Protein AF-A0A957C0N0-F1 (afdb_monomer)

Solvent-accessible surface area (backbone atoms only — not comparable to full-atom values): 5800 Å² total; per-residue (Å²): 115,68,68,60,57,52,47,54,50,50,43,36,45,48,29,47,67,62,50,24,41,72,68,69,40,73,50,66,69,53,57,50,49,57,58,68,50,68,54,48,76,45,46,52,82,90,46,39,91,56,46,52,48,84,51,68,42,75,70,54,98,93,40,67,40,71,21,56,42,60,52,44,45,51,56,51,72,64,65,76,58,97,84,64,87,84,86,83,84,82,62,83,55,70,115

Radius of gyration: 13.45 Å; Cα contacts (8 Å, |Δi|>4): 95; chains: 1; bounding box: 38×28×33 Å

Foldseek 3Di:
DVVVVVVLLVLQLCLLVPPQVVLPLDPPVLSVVSSPDRQLVLADPV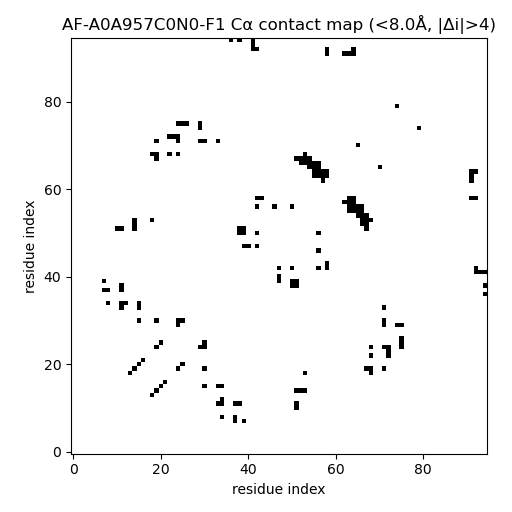CSVVRSPQQWDDLPPPDIDHGVNVVSVVVVVVVDDPPDDDDDDPCRSVD

Secondary structure (DSSP, 8-state):
-HHHHHHHHHHHHHIIIIIITTTT---HHHHHHHHHS-GGGSS-GGGGGGTTSSS-EEEETTEEEPPHHHHHHHHHHTT--TT-----S--TT--

Structure (mmCIF, N/CA/C/O backbone):
data_AF-A0A957C0N0-F1
#
_entry.id   AF-A0A957C0N0-F1
#
loop_
_atom_site.group_PDB
_atom_site.id
_atom_site.type_symbol
_atom_site.label_atom_id
_atom_site.label_alt_id
_atom_site.label_comp_id
_atom_site.label_asym_id
_atom_site.label_entity_id
_atom_site.label_seq_id
_atom_site.pdbx_PDB_ins_code
_atom_site.Cartn_x
_atom_site.Cartn_y
_atom_site.Cartn_z
_atom_site.occupancy
_atom_site.B_iso_or_equiv
_atom_site.auth_seq_id
_atom_site.auth_comp_id
_atom_site.auth_asym_id
_atom_site.auth_atom_id
_atom_site.pdbx_PDB_model_num
ATOM 1 N N . MET A 1 1 ? 20.882 -13.848 1.142 1.00 53.25 1 MET A N 1
ATOM 2 C CA . MET A 1 1 ? 19.417 -13.940 1.356 1.00 53.25 1 MET A CA 1
ATOM 3 C C . MET A 1 1 ? 18.930 -13.082 2.525 1.00 53.25 1 MET A C 1
ATOM 5 O O . MET A 1 1 ? 18.007 -12.321 2.290 1.00 53.25 1 MET A O 1
ATOM 9 N N . LYS A 1 2 ? 19.550 -13.112 3.721 1.00 55.44 2 LYS A N 1
ATOM 10 C CA . LYS A 1 2 ? 19.185 -12.204 4.838 1.00 55.44 2 LYS A CA 1
ATOM 11 C C . LYS A 1 2 ? 19.298 -10.712 4.479 1.00 55.44 2 LYS A C 1
ATOM 13 O O . LYS A 1 2 ? 18.325 -9.985 4.580 1.00 55.44 2 LYS A O 1
ATOM 18 N N . THR A 1 3 ? 20.408 -10.313 3.863 1.00 67.06 3 THR A N 1
ATOM 19 C CA . THR A 1 3 ? 20.729 -8.910 3.545 1.00 67.06 3 THR A CA 1
ATOM 20 C C . THR A 1 3 ? 19.697 -8.187 2.670 1.00 67.06 3 THR A C 1
ATOM 22 O O . THR A 1 3 ? 19.478 -6.993 2.834 1.00 67.06 3 THR A O 1
ATOM 25 N N . GLN A 1 4 ? 19.048 -8.892 1.736 1.00 67.25 4 GLN A N 1
ATOM 26 C CA . GLN A 1 4 ? 18.049 -8.286 0.846 1.00 67.25 4 GLN A CA 1
ATOM 27 C C . GLN A 1 4 ? 16.683 -8.144 1.533 1.00 67.25 4 GLN A C 1
ATOM 29 O O . GLN A 1 4 ? 15.985 -7.157 1.314 1.00 67.25 4 GLN A O 1
ATOM 34 N N . GLN A 1 5 ? 16.327 -9.098 2.398 1.00 74.44 5 GLN A N 1
ATOM 35 C CA . GLN A 1 5 ? 15.129 -9.005 3.232 1.00 74.44 5 GLN A CA 1
ATOM 36 C C . GLN A 1 5 ? 15.254 -7.863 4.249 1.00 74.44 5 GLN A C 1
ATOM 38 O O . GLN A 1 5 ? 14.292 -7.126 4.480 1.00 74.44 5 GLN A O 1
ATOM 43 N N . ASP A 1 6 ? 16.455 -7.686 4.799 1.00 81.62 6 ASP A N 1
ATOM 44 C CA . ASP A 1 6 ? 16.777 -6.595 5.716 1.00 81.62 6 ASP A CA 1
ATOM 45 C C . ASP A 1 6 ? 16.684 -5.236 4.993 1.00 81.62 6 ASP A C 1
ATOM 47 O O . ASP A 1 6 ? 16.041 -4.314 5.493 1.00 81.62 6 ASP A O 1
ATOM 51 N N . ALA A 1 7 ? 17.205 -5.135 3.761 1.00 90.94 7 ALA A N 1
ATOM 52 C CA . ALA A 1 7 ? 17.127 -3.919 2.945 1.00 90.94 7 ALA A CA 1
ATOM 53 C C . ALA A 1 7 ? 15.683 -3.514 2.591 1.00 90.94 7 ALA A C 1
ATOM 55 O O . ALA A 1 7 ? 15.319 -2.350 2.738 1.00 90.94 7 ALA A O 1
ATOM 56 N N . TYR A 1 8 ? 14.827 -4.460 2.182 1.00 96.31 8 TYR A N 1
ATOM 57 C CA . TYR A 1 8 ? 13.411 -4.161 1.921 1.00 96.31 8 TYR A CA 1
ATOM 58 C C . TYR A 1 8 ? 12.635 -3.792 3.183 1.00 96.31 8 TYR A C 1
ATOM 60 O O . TYR A 1 8 ? 11.652 -3.057 3.114 1.00 96.31 8 TYR A O 1
ATOM 68 N N . THR A 1 9 ? 13.045 -4.311 4.337 1.00 97.12 9 THR A N 1
ATOM 69 C CA . THR A 1 9 ? 12.451 -3.914 5.613 1.00 97.12 9 THR A CA 1
ATOM 70 C C . THR A 1 9 ? 12.819 -2.471 5.936 1.00 97.12 9 THR A C 1
ATOM 72 O O . THR A 1 9 ? 11.919 -1.684 6.206 1.00 97.12 9 THR A O 1
ATOM 75 N N . MET A 1 10 ? 14.090 -2.091 5.787 1.00 97.31 10 MET A N 1
ATOM 76 C CA . MET A 1 10 ? 14.528 -0.705 5.970 1.00 97.31 10 MET A CA 1
ATOM 77 C C . MET A 1 10 ? 13.807 0.259 5.018 1.00 97.31 10 MET A C 1
ATOM 79 O O . MET A 1 10 ? 13.157 1.191 5.481 1.00 97.31 10 MET A O 1
ATOM 83 N N . ALA A 1 11 ? 13.827 -0.021 3.710 1.00 98.00 11 ALA A N 1
ATOM 84 C CA . ALA A 1 11 ? 13.200 0.830 2.695 1.00 98.00 11 ALA A CA 1
ATOM 85 C C . ALA A 1 11 ? 11.692 1.006 2.927 1.00 98.00 11 ALA A C 1
ATOM 87 O O . ALA A 1 11 ? 11.144 2.089 2.759 1.00 98.00 11 ALA A O 1
ATOM 88 N N . ARG A 1 12 ? 11.007 -0.054 3.370 1.00 98.38 12 ARG A N 1
ATOM 89 C CA . ARG A 1 12 ? 9.588 0.009 3.732 1.00 98.38 12 ARG A CA 1
ATOM 90 C C . ARG A 1 12 ? 9.327 0.903 4.932 1.00 98.38 12 ARG A C 1
ATOM 92 O O . ARG A 1 12 ? 8.352 1.639 4.915 1.00 98.38 12 ARG A O 1
ATOM 99 N N . HIS A 1 13 ? 10.148 0.812 5.973 1.00 98.25 13 HIS A N 1
ATOM 100 C CA . HIS A 1 13 ? 9.992 1.671 7.143 1.00 98.25 13 HIS A CA 1
ATOM 101 C C . HIS A 1 13 ? 10.268 3.129 6.771 1.00 98.25 13 HIS A C 1
ATOM 103 O O . HIS A 1 13 ? 9.419 3.970 7.044 1.00 98.25 13 HIS A O 1
ATOM 109 N N . GLN A 1 14 ? 11.349 3.392 6.028 1.00 98.19 14 GLN A N 1
ATOM 110 C CA . GLN A 1 14 ? 11.678 4.720 5.500 1.00 98.19 14 GLN A CA 1
ATOM 111 C C . GLN A 1 14 ? 10.554 5.302 4.645 1.00 98.19 14 GLN A C 1
ATOM 113 O O . GLN A 1 14 ? 10.131 6.423 4.896 1.00 98.19 14 GLN A O 1
ATOM 118 N N . MET A 1 15 ? 9.993 4.528 3.708 1.00 98.38 15 MET A N 1
ATOM 119 C CA . MET A 1 15 ? 8.823 4.948 2.929 1.00 98.38 15 MET A CA 1
ATOM 120 C C . MET A 1 15 ? 7.708 5.442 3.853 1.00 98.38 15 MET A C 1
ATOM 122 O O . MET A 1 15 ? 7.147 6.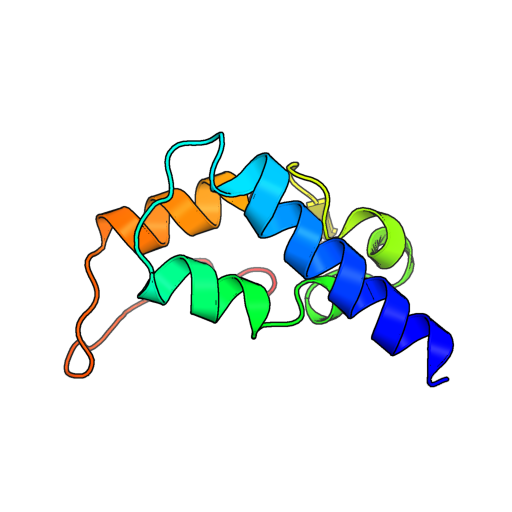514 3.631 1.00 98.38 15 MET A O 1
ATOM 126 N N . VAL A 1 16 ? 7.385 4.686 4.909 1.00 98.56 16 VAL A N 1
ATOM 127 C CA . VAL A 1 16 ? 6.292 5.081 5.798 1.00 98.56 16 VAL A CA 1
ATOM 128 C C . VAL A 1 16 ? 6.655 6.274 6.690 1.00 98.56 16 VAL A C 1
ATOM 130 O O . VAL A 1 16 ? 5.807 7.141 6.894 1.00 98.56 16 VAL A O 1
ATOM 133 N N . ASP A 1 17 ? 7.885 6.342 7.195 1.00 98.12 17 ASP A N 1
ATOM 134 C CA . ASP A 1 17 ? 8.353 7.416 8.078 1.00 98.12 17 ASP A CA 1
ATOM 135 C C . ASP A 1 17 ? 8.541 8.752 7.339 1.00 98.12 17 ASP A C 1
ATOM 137 O O . ASP A 1 17 ? 8.209 9.809 7.870 1.00 98.12 17 ASP A O 1
ATOM 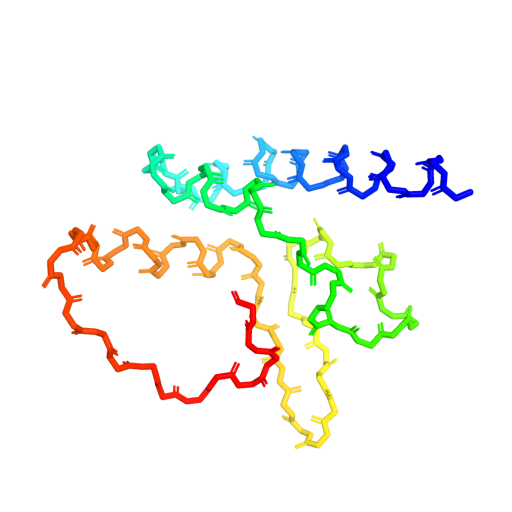141 N N . GLU A 1 18 ? 9.042 8.715 6.106 1.00 97.50 18 GLU A N 1
ATOM 142 C CA . GLU A 1 18 ? 9.463 9.908 5.368 1.00 97.50 18 GLU A CA 1
ATOM 143 C C . GLU A 1 18 ? 8.416 10.373 4.353 1.00 97.50 18 GLU A C 1
ATOM 145 O O . GLU A 1 18 ? 8.210 11.573 4.190 1.00 97.50 18 GLU A O 1
ATOM 150 N N . MET A 1 19 ? 7.727 9.445 3.680 1.00 98.19 19 MET A N 1
ATOM 151 C CA . MET A 1 19 ? 6.825 9.781 2.571 1.00 98.19 19 MET A CA 1
ATOM 152 C C . MET A 1 19 ? 5.358 9.722 3.001 1.00 98.19 19 MET A C 1
ATOM 154 O O . MET A 1 19 ? 4.596 10.661 2.775 1.00 98.19 19 MET A O 1
ATOM 158 N N . ILE A 1 20 ? 4.939 8.635 3.651 1.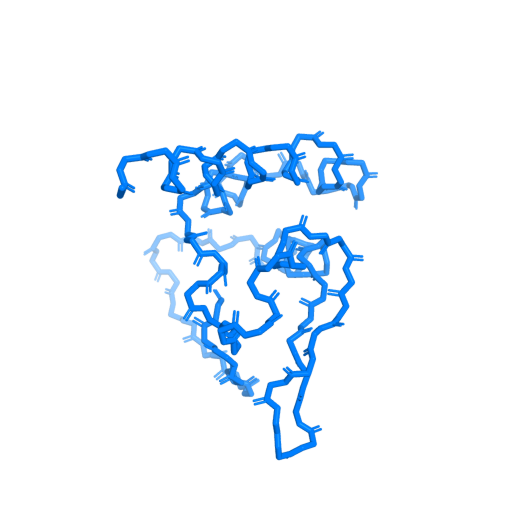00 98.31 20 ILE A N 1
ATOM 159 C CA . ILE A 1 20 ? 3.522 8.413 3.987 1.00 98.31 20 ILE A CA 1
ATOM 160 C C . ILE A 1 20 ? 3.047 9.362 5.092 1.00 98.31 20 ILE A C 1
ATOM 162 O O . ILE A 1 20 ? 1.986 9.973 4.953 1.00 98.31 20 ILE A O 1
ATOM 166 N N . LEU A 1 21 ? 3.853 9.547 6.144 1.00 97.50 21 LEU A N 1
ATOM 167 C CA . LEU A 1 21 ? 3.584 10.546 7.184 1.00 97.50 21 LEU A CA 1
ATOM 168 C C . LEU A 1 21 ? 3.545 11.970 6.610 1.00 97.50 21 LEU A C 1
ATOM 170 O O . LEU A 1 2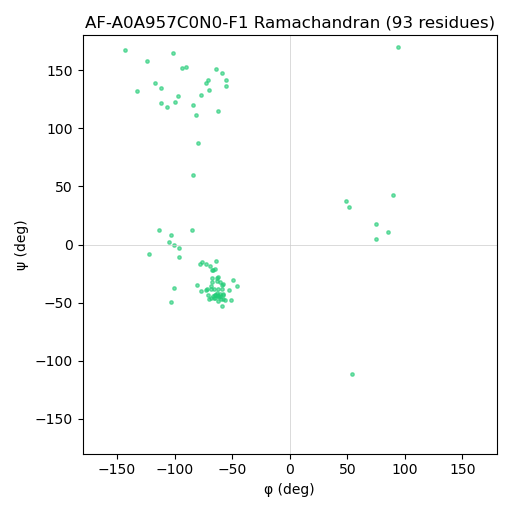1 ? 2.630 12.731 6.926 1.00 97.50 21 LEU A O 1
ATOM 174 N N . ALA A 1 22 ? 4.495 12.322 5.737 1.00 97.06 22 ALA A N 1
ATOM 175 C CA . ALA A 1 22 ? 4.564 13.649 5.122 1.00 97.06 22 ALA A CA 1
ATOM 176 C C . ALA A 1 22 ? 3.345 13.963 4.235 1.00 97.06 22 ALA A C 1
ATOM 178 O O . ALA A 1 22 ? 2.936 15.118 4.142 1.00 97.06 22 ALA A O 1
ATOM 179 N N . ASN A 1 23 ? 2.719 12.940 3.647 1.00 97.12 23 ASN A N 1
ATOM 180 C CA . ASN A 1 23 ? 1.482 13.061 2.870 1.00 97.12 23 ASN A CA 1
ATOM 181 C C . ASN A 1 23 ? 0.196 13.032 3.732 1.00 97.12 23 ASN A C 1
ATOM 183 O O . ASN A 1 23 ? -0.905 12.911 3.200 1.00 97.12 23 ASN A O 1
ATOM 187 N N . GLY A 1 24 ? 0.299 13.155 5.061 1.00 97.38 24 GLY A N 1
ATOM 188 C CA . GLY A 1 24 ? -0.858 13.342 5.947 1.00 97.38 24 GLY A CA 1
ATOM 189 C C . GLY A 1 24 ? -1.561 12.057 6.399 1.00 97.38 24 GLY A C 1
ATOM 190 O O . GLY A 1 24 ? -2.635 12.116 7.008 1.00 97.38 24 GLY A O 1
ATOM 191 N N . VAL A 1 25 ? -0.970 10.887 6.151 1.00 98.62 25 VAL A N 1
ATOM 192 C CA . VAL A 1 25 ? -1.449 9.622 6.721 1.00 98.62 25 VAL A CA 1
ATOM 193 C C . VAL A 1 25 ? -0.915 9.502 8.146 1.00 98.62 25 VAL A C 1
ATOM 195 O O . VAL A 1 25 ? 0.278 9.331 8.355 1.00 98.62 25 VAL A O 1
ATOM 198 N N . THR A 1 26 ? -1.792 9.587 9.140 1.00 98.12 26 THR A N 1
ATOM 199 C CA . THR A 1 26 ? -1.450 9.631 10.571 1.00 98.12 26 THR A CA 1
ATOM 200 C C . THR A 1 26 ? -2.097 8.510 11.385 1.00 98.12 26 THR A C 1
ATOM 202 O O . THR A 1 26 ? -1.754 8.325 12.550 1.00 98.12 26 THR A O 1
ATOM 205 N N . SER A 1 27 ? -3.002 7.725 10.791 1.00 98.44 27 SER A N 1
ATOM 206 C CA . SER A 1 27 ? -3.663 6.592 11.444 1.00 98.44 27 SER A CA 1
ATOM 207 C C . SER A 1 27 ? -2.648 5.516 11.854 1.00 98.44 27 SER A C 1
ATOM 209 O O . SER A 1 27 ? -2.081 4.853 10.977 1.00 98.44 27 SER A O 1
ATOM 211 N N . PRO A 1 28 ? -2.457 5.245 13.163 1.00 97.75 28 PRO A N 1
ATOM 212 C CA . PRO A 1 28 ? -1.463 4.272 13.620 1.00 97.75 28 PRO A CA 1
ATOM 213 C C . PRO A 1 28 ? -1.698 2.865 13.058 1.00 97.75 28 PRO A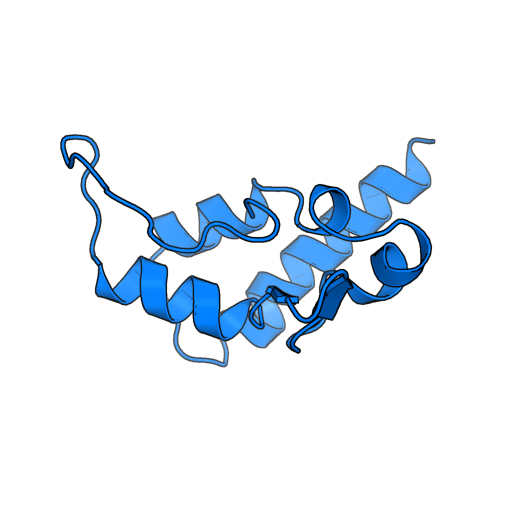 C 1
ATOM 215 O O . PRO A 1 28 ? -0.750 2.155 12.734 1.00 97.75 28 PRO A O 1
ATOM 218 N N . ARG A 1 29 ? -2.967 2.472 12.877 1.00 97.69 29 ARG A N 1
ATOM 219 C CA . ARG A 1 29 ? -3.332 1.158 12.323 1.00 97.69 29 ARG A CA 1
ATOM 220 C C . ARG A 1 29 ? -2.966 1.028 10.845 1.00 97.69 29 ARG A C 1
ATOM 222 O O . ARG A 1 29 ? -2.528 -0.040 10.429 1.00 97.69 29 ARG A O 1
ATOM 229 N N . VAL A 1 30 ? -3.126 2.100 10.066 1.00 98.38 30 VAL A N 1
ATOM 230 C CA . VAL A 1 30 ? -2.745 2.125 8.644 1.00 98.38 30 VAL A CA 1
ATOM 231 C C . VAL A 1 30 ? -1.227 2.105 8.509 1.00 98.38 30 VAL A C 1
ATOM 233 O O . VAL A 1 30 ? -0.683 1.285 7.774 1.00 98.38 30 VAL A O 1
ATOM 236 N N . LEU A 1 31 ? -0.536 2.948 9.276 1.00 98.62 31 LEU A N 1
ATOM 237 C CA . LEU A 1 31 ? 0.923 3.026 9.290 1.00 98.62 31 LEU A CA 1
ATOM 238 C C . LEU A 1 31 ? 1.565 1.676 9.654 1.00 98.62 31 LEU A C 1
ATOM 240 O O . LEU A 1 31 ? 2.528 1.251 9.010 1.00 98.62 31 LEU A O 1
ATOM 244 N N . GLU A 1 32 ? 1.014 0.976 10.645 1.00 98.25 32 GLU A N 1
ATOM 245 C CA . GLU A 1 32 ? 1.471 -0.362 11.023 1.00 98.25 32 GLU A CA 1
ATOM 246 C C . GLU A 1 32 ? 1.203 -1.396 9.919 1.00 98.25 32 GLU A C 1
ATOM 248 O O . GLU A 1 32 ? 2.090 -2.172 9.558 1.00 98.25 32 GLU A O 1
ATOM 253 N N . ALA A 1 33 ? 0.013 -1.380 9.309 1.00 98.12 33 ALA A N 1
ATOM 254 C CA . ALA A 1 33 ? -0.301 -2.275 8.196 1.00 98.12 33 ALA A CA 1
ATOM 255 C C . ALA A 1 33 ? 0.684 -2.100 7.027 1.00 98.12 33 ALA A C 1
ATOM 257 O O . ALA A 1 33 ? 1.200 -3.089 6.499 1.00 98.12 33 ALA A O 1
ATOM 258 N N . MET A 1 34 ? 1.022 -0.857 6.678 1.00 98.38 34 MET A N 1
ATOM 259 C CA . MET A 1 34 ? 1.979 -0.553 5.611 1.00 98.38 34 MET A CA 1
ATOM 260 C C . MET A 1 34 ? 3.419 -0.979 5.948 1.00 98.38 34 MET A C 1
ATOM 262 O O . MET A 1 34 ? 4.142 -1.419 5.051 1.00 98.38 34 MET A O 1
ATOM 266 N N . ARG A 1 35 ? 3.832 -0.937 7.226 1.00 98.44 35 ARG A N 1
ATOM 267 C CA . ARG A 1 35 ? 5.118 -1.511 7.683 1.00 98.44 35 ARG A CA 1
ATOM 268 C C . ARG A 1 35 ? 5.128 -3.032 7.604 1.00 98.44 35 ARG A C 1
ATOM 270 O O . ARG A 1 35 ? 6.139 -3.634 7.240 1.00 98.44 35 ARG A O 1
ATOM 277 N N . ARG A 1 36 ? 3.992 -3.671 7.874 1.00 97.88 36 ARG A N 1
ATOM 278 C CA . ARG A 1 36 ? 3.881 -5.131 7.902 1.00 97.88 36 ARG A CA 1
ATOM 279 C C . ARG A 1 36 ? 3.822 -5.762 6.512 1.00 97.88 36 ARG A C 1
ATOM 281 O O . ARG A 1 36 ? 4.460 -6.793 6.293 1.00 97.88 36 ARG A O 1
ATOM 288 N N . VAL A 1 37 ? 3.102 -5.163 5.564 1.00 98.00 37 VAL A N 1
ATOM 289 C CA . VAL A 1 37 ? 2.858 -5.762 4.238 1.00 98.00 37 VAL A CA 1
ATOM 290 C C . VAL A 1 37 ? 4.027 -5.483 3.272 1.00 98.00 37 VAL A C 1
ATOM 292 O O . VAL A 1 37 ? 4.360 -4.326 3.008 1.00 98.00 37 VAL A O 1
ATOM 295 N N . PRO A 1 38 ? 4.706 -6.513 2.731 1.00 97.50 38 PRO A N 1
ATOM 296 C CA . PRO A 1 38 ? 5.879 -6.332 1.874 1.00 97.50 38 PRO A CA 1
ATOM 297 C C . PRO A 1 38 ? 5.491 -5.960 0.432 1.00 97.50 38 PRO A C 1
ATOM 299 O O . PRO A 1 38 ? 5.412 -6.821 -0.441 1.00 97.50 38 PRO A O 1
ATOM 302 N N . ARG A 1 39 ? 5.311 -4.659 0.165 1.0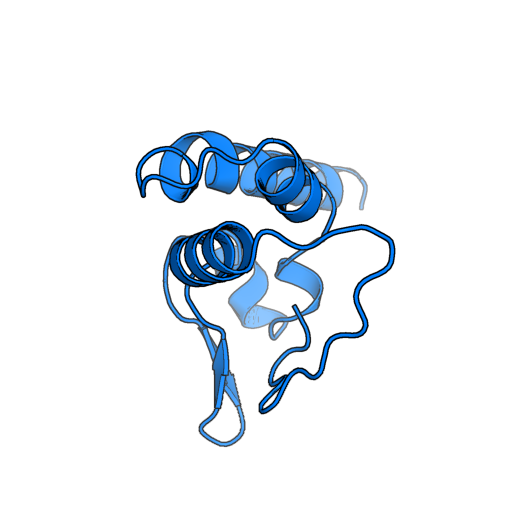0 97.38 39 ARG A N 1
ATOM 303 C CA . ARG A 1 39 ? 4.931 -4.100 -1.153 1.00 97.38 39 ARG A CA 1
ATOM 304 C C . ARG A 1 39 ? 5.712 -4.663 -2.356 1.00 97.38 39 ARG A C 1
ATOM 306 O O . ARG A 1 39 ? 5.129 -4.906 -3.406 1.00 97.38 39 ARG A O 1
ATOM 313 N N . HIS A 1 40 ? 7.004 -4.967 -2.205 1.00 97.06 40 HIS A N 1
ATOM 314 C CA . HIS A 1 40 ? 7.838 -5.542 -3.274 1.00 97.06 40 HIS A CA 1
ATOM 315 C C . HIS A 1 40 ? 7.408 -6.948 -3.756 1.00 97.06 40 HIS A C 1
ATOM 317 O O . HIS A 1 40 ? 7.877 -7.409 -4.801 1.00 97.06 40 HIS A O 1
ATOM 323 N N . LEU A 1 41 ? 6.545 -7.658 -3.018 1.00 96.44 41 LEU A N 1
ATOM 324 C CA . LEU A 1 41 ? 5.981 -8.942 -3.456 1.00 96.44 41 LEU A CA 1
ATOM 325 C C . LEU A 1 41 ? 4.848 -8.785 -4.476 1.00 96.44 41 LEU A C 1
ATOM 327 O O . LEU A 1 41 ? 4.553 -9.742 -5.186 1.00 96.44 41 LEU A O 1
ATOM 331 N N . PHE A 1 42 ? 4.280 -7.585 -4.588 1.00 96.56 42 PHE A N 1
ATOM 332 C CA . PHE A 1 42 ? 3.112 -7.276 -5.414 1.00 96.56 42 PHE A CA 1
ATOM 333 C C . PHE A 1 42 ? 3.482 -6.551 -6.722 1.00 96.56 42 PHE A C 1
ATOM 335 O O . PHE A 1 42 ? 2.615 -6.093 -7.460 1.00 96.56 42 PHE A O 1
ATOM 342 N N . VAL A 1 43 ? 4.782 -6.438 -7.022 1.00 95.00 43 VAL A N 1
ATOM 343 C CA . VAL A 1 43 ? 5.313 -5.822 -8.249 1.00 95.00 43 VAL A CA 1
ATOM 344 C C . VAL A 1 43 ? 6.221 -6.794 -9.000 1.00 95.00 43 VAL A C 1
ATOM 346 O O . VAL A 1 43 ? 6.789 -7.731 -8.424 1.00 95.00 43 VAL A O 1
ATOM 349 N N . ALA A 1 44 ? 6.401 -6.559 -10.301 1.00 93.62 44 ALA A N 1
ATOM 350 C CA . ALA A 1 44 ? 7.303 -7.356 -11.123 1.00 93.62 44 ALA A CA 1
ATOM 351 C C . ALA A 1 44 ? 8.750 -7.311 -10.593 1.00 93.62 44 ALA A C 1
ATOM 353 O O . ALA A 1 44 ? 9.207 -6.295 -10.070 1.00 93.62 44 ALA A O 1
ATOM 354 N N . LYS A 1 45 ? 9.508 -8.407 -10.758 1.00 94.62 45 LYS A N 1
ATOM 355 C CA . LYS A 1 45 ? 10.867 -8.556 -10.191 1.00 94.62 45 LYS A CA 1
ATOM 356 C C . LYS A 1 45 ? 11.808 -7.396 -10.541 1.00 94.62 45 LYS A C 1
ATOM 358 O O . LYS A 1 45 ? 12.559 -6.960 -9.676 1.00 94.62 45 LYS A O 1
ATOM 363 N N . TYR A 1 46 ? 11.739 -6.888 -11.773 1.00 94.81 46 TYR A N 1
ATOM 364 C CA . TYR A 1 46 ? 12.582 -5.786 -12.248 1.00 94.81 46 TYR A CA 1
ATOM 365 C C . TYR A 1 46 ? 12.204 -4.419 -11.648 1.00 94.81 46 TYR A C 1
ATOM 367 O O . TYR A 1 46 ? 13.021 -3.508 -11.665 1.00 94.81 46 TYR A O 1
ATOM 375 N N . LEU A 1 47 ? 11.005 -4.285 -11.070 1.00 95.9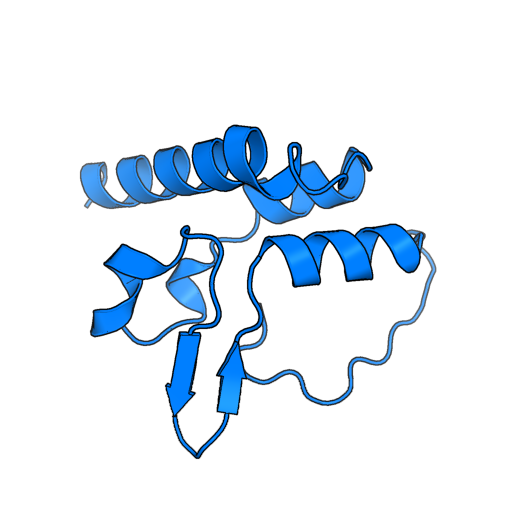4 47 LEU A N 1
ATOM 376 C CA . LEU A 1 47 ? 10.534 -3.072 -10.390 1.00 95.94 47 LEU A CA 1
ATOM 377 C C . LEU A 1 47 ? 10.741 -3.114 -8.876 1.00 95.94 47 LEU A C 1
ATOM 379 O O . LEU A 1 47 ? 10.450 -2.139 -8.194 1.00 95.94 47 LEU A O 1
ATOM 383 N N . ARG A 1 48 ? 11.244 -4.214 -8.306 1.00 95.81 48 ARG A N 1
ATOM 384 C CA . ARG A 1 48 ? 11.365 -4.336 -6.843 1.00 95.81 48 ARG A CA 1
ATOM 385 C C . ARG A 1 48 ? 12.303 -3.311 -6.212 1.00 95.81 48 ARG A C 1
ATOM 387 O O . ARG A 1 48 ? 12.103 -2.970 -5.054 1.00 95.81 48 ARG A O 1
ATOM 394 N N . GLY A 1 49 ? 13.301 -2.824 -6.953 1.00 95.38 49 GLY A N 1
ATOM 395 C CA . GLY A 1 49 ? 14.167 -1.728 -6.498 1.00 95.38 49 GLY A CA 1
ATOM 396 C C . GLY A 1 49 ? 13.426 -0.399 -6.323 1.00 95.38 49 GLY A C 1
ATOM 397 O O . GLY A 1 49 ? 13.871 0.441 -5.561 1.00 95.38 49 GLY A O 1
ATOM 398 N N . MET A 1 50 ? 12.273 -0.262 -6.977 1.00 96.50 50 MET A N 1
ATOM 399 C CA . MET A 1 50 ? 11.414 0.921 -7.006 1.00 96.50 50 MET A CA 1
ATOM 400 C C . MET A 1 50 ? 10.153 0.751 -6.136 1.00 96.50 50 MET A C 1
ATOM 402 O O . MET A 1 50 ? 9.289 1.617 -6.097 1.00 96.50 50 MET A O 1
ATOM 406 N N . ALA A 1 51 ? 10.007 -0.385 -5.443 1.00 97.12 51 ALA A N 1
ATOM 407 C CA . ALA A 1 51 ? 8.757 -0.769 -4.784 1.00 97.12 51 ALA A CA 1
ATOM 408 C C . ALA A 1 51 ? 8.346 0.134 -3.609 1.00 97.12 51 ALA A C 1
ATOM 410 O O . ALA A 1 51 ? 7.172 0.131 -3.242 1.00 97.12 51 ALA A O 1
ATOM 411 N N . TYR A 1 52 ? 9.301 0.847 -3.012 1.00 98.12 52 TYR A N 1
ATOM 412 C CA . TYR A 1 52 ? 9.121 1.646 -1.794 1.00 98.12 52 TYR A CA 1
ATOM 413 C C . TYR A 1 52 ? 9.263 3.146 -2.024 1.00 98.12 52 TYR A C 1
ATOM 415 O O . TYR A 1 52 ? 9.335 3.915 -1.075 1.00 98.12 52 TYR A O 1
ATOM 423 N N . GLU A 1 53 ? 9.275 3.555 -3.282 1.00 97.50 53 GLU A N 1
ATOM 424 C CA . GLU A 1 53 ? 9.209 4.956 -3.644 1.00 97.50 53 GLU A CA 1
ATOM 425 C C . GLU A 1 53 ? 7.751 5.396 -3.818 1.00 97.50 53 GLU A C 1
ATOM 427 O O . GLU A 1 53 ? 6.879 4.595 -4.183 1.00 97.50 53 GLU A O 1
ATOM 432 N N . ASP A 1 54 ? 7.483 6.683 -3.595 1.00 97.44 54 ASP A N 1
ATOM 433 C CA . ASP A 1 54 ? 6.123 7.218 -3.629 1.00 97.44 54 ASP A CA 1
ATOM 434 C C . ASP A 1 54 ? 5.631 7.585 -5.042 1.00 97.44 54 ASP A C 1
ATOM 436 O O . ASP A 1 54 ? 5.303 8.731 -5.340 1.00 97.44 54 ASP A O 1
ATOM 440 N N . TYR A 1 55 ? 5.586 6.605 -5.948 1.00 96.00 55 TYR A N 1
ATOM 441 C CA . TYR A 1 55 ? 4.985 6.765 -7.278 1.00 96.00 55 TYR A CA 1
ATOM 442 C C . TYR A 1 55 ? 4.254 5.509 -7.756 1.00 96.00 55 TYR A C 1
ATOM 444 O O . TYR A 1 55 ? 4.343 4.417 -7.186 1.00 96.00 55 TYR A O 1
ATOM 452 N N . THR A 1 56 ? 3.482 5.679 -8.829 1.00 96.69 56 THR A N 1
ATOM 453 C CA . THR A 1 56 ? 2.737 4.597 -9.469 1.00 96.69 56 THR A CA 1
ATOM 454 C C . THR A 1 56 ? 3.660 3.651 -10.228 1.00 96.69 56 THR A C 1
ATOM 456 O O . THR A 1 56 ? 4.549 4.099 -10.953 1.00 96.69 56 THR A O 1
ATOM 459 N N . LEU A 1 57 ? 3.405 2.346 -10.137 1.00 97.12 57 LEU A N 1
ATOM 460 C CA . LEU A 1 57 ? 4.205 1.315 -10.805 1.00 97.12 57 LEU A CA 1
ATOM 461 C C . LEU A 1 57 ? 3.371 0.539 -11.829 1.00 97.12 57 LEU A C 1
ATOM 463 O O . LEU A 1 57 ? 2.229 0.193 -11.529 1.00 97.12 57 LEU A O 1
ATOM 467 N N . PRO A 1 58 ? 3.907 0.207 -13.016 1.00 96.38 58 PRO A N 1
ATOM 468 C CA . PRO A 1 58 ? 3.178 -0.612 -13.975 1.00 96.38 58 PRO A CA 1
ATOM 469 C C . PRO A 1 58 ? 3.065 -2.060 -13.476 1.00 96.38 58 PRO A C 1
ATOM 471 O O . PRO A 1 58 ? 4.054 -2.671 -13.069 1.00 96.38 58 PRO A O 1
ATOM 474 N N . LEU A 1 59 ? 1.858 -2.622 -13.549 1.00 92.94 59 LEU A N 1
ATOM 475 C CA . LEU A 1 59 ? 1.565 -4.025 -13.220 1.00 92.94 59 LEU A CA 1
ATOM 476 C C . LEU A 1 59 ? 1.555 -4.938 -14.456 1.00 92.94 59 LEU A C 1
ATOM 478 O O . LEU A 1 59 ? 1.543 -6.160 -14.328 1.00 92.94 59 LEU A O 1
ATOM 482 N N . GLY A 1 60 ? 1.592 -4.345 -15.651 1.00 90.31 60 GLY A N 1
ATOM 483 C CA . GLY A 1 60 ? 1.348 -5.037 -16.914 1.00 90.31 60 GLY A CA 1
ATOM 484 C C . GLY A 1 60 ? -0.113 -4.915 -17.348 1.00 90.31 60 GLY A C 1
ATOM 485 O O . GLY A 1 60 ? -0.951 -4.405 -16.610 1.00 90.31 60 GLY A O 1
ATOM 486 N N . SER A 1 61 ? -0.412 -5.323 -18.584 1.00 90.44 61 SER A N 1
ATOM 487 C CA . SER A 1 61 ? -1.779 -5.321 -19.141 1.00 90.44 61 SER A CA 1
ATOM 488 C C . SER A 1 61 ? -2.527 -3.980 -19.013 1.00 90.44 61 SER A C 1
ATOM 490 O O . SER A 1 61 ? -3.741 -3.952 -18.838 1.00 90.44 61 SER A O 1
ATOM 492 N N . GLY A 1 62 ? -1.800 -2.858 -19.072 1.00 92.00 62 GLY A N 1
ATOM 493 C CA . GLY A 1 62 ? -2.362 -1.509 -18.927 1.00 92.00 62 GLY A CA 1
ATOM 494 C C . GLY A 1 62 ? -2.738 -1.106 -17.495 1.00 92.00 62 GLY A C 1
ATOM 495 O O . GLY A 1 62 ? -3.277 -0.020 -17.301 1.00 92.00 62 GLY A O 1
ATOM 496 N N . GLN A 1 63 ? -2.454 -1.943 -16.495 1.00 94.38 63 GLN A N 1
ATOM 497 C CA . GLN A 1 63 ? -2.765 -1.683 -15.091 1.00 94.38 63 GLN A CA 1
ATOM 498 C C . GLN A 1 63 ? -1.591 -1.036 -14.352 1.00 94.38 63 GLN A C 1
ATOM 500 O O . GLN A 1 63 ? -0.418 -1.271 -14.665 1.00 94.38 63 GLN A O 1
ATOM 505 N N . TRP A 1 64 ? -1.924 -0.256 -13.325 1.00 95.38 64 TRP A N 1
ATOM 506 C CA . TRP A 1 64 ? -0.975 0.501 -12.516 1.00 95.38 64 TRP A CA 1
ATOM 507 C C . TRP A 1 64 ? -1.266 0.298 -11.032 1.00 95.38 64 TRP A C 1
ATOM 509 O O . TRP A 1 64 ? -2.407 0.413 -10.593 1.00 95.38 64 TRP A O 1
ATOM 519 N N . MET A 1 65 ? -0.225 0.012 -10.258 1.00 96.00 65 MET A N 1
ATOM 520 C CA . MET A 1 65 ? -0.265 0.064 -8.805 1.00 96.00 65 MET A CA 1
ATOM 521 C C . MET A 1 65 ? -0.184 1.525 -8.372 1.00 96.00 65 MET A C 1
ATOM 523 O O . MET A 1 65 ? 0.726 2.243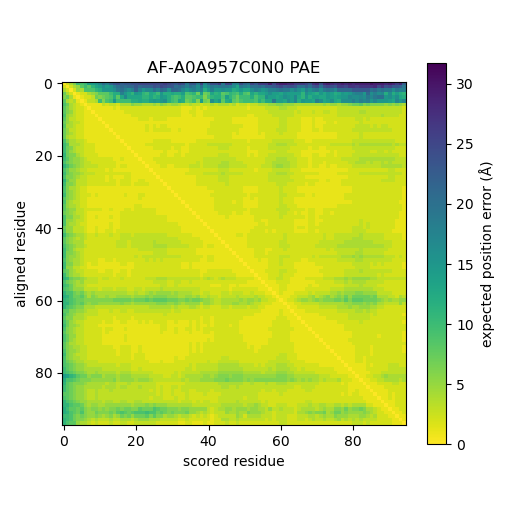 -8.793 1.00 96.00 65 MET A O 1
ATOM 527 N N . LEU A 1 66 ? -1.110 1.951 -7.514 1.00 96.88 66 LEU A N 1
ATOM 528 C CA . LEU A 1 66 ? -1.128 3.303 -6.961 1.00 96.88 66 LEU A CA 1
ATOM 529 C C . LEU A 1 66 ? 0.106 3.574 -6.096 1.00 96.88 66 LEU A C 1
ATOM 531 O O . LEU A 1 66 ? 0.658 2.657 -5.478 1.00 96.88 66 LEU A O 1
ATOM 535 N N . ALA A 1 67 ? 0.514 4.843 -6.037 1.00 97.50 67 ALA A N 1
ATOM 536 C CA . ALA A 1 67 ? 1.549 5.300 -5.120 1.00 97.50 67 ALA A CA 1
ATOM 537 C C . ALA A 1 67 ? 1.170 4.939 -3.667 1.00 97.50 67 ALA A C 1
ATOM 539 O O . ALA A 1 67 ? -0.014 4.985 -3.311 1.00 97.50 67 ALA A O 1
ATOM 540 N N . PRO A 1 68 ? 2.131 4.526 -2.830 1.00 98.06 68 PRO A N 1
ATOM 541 C CA . PRO A 1 68 ? 1.852 4.081 -1.475 1.00 98.06 68 PRO A CA 1
ATOM 542 C C . PRO A 1 68 ? 1.194 5.174 -0.612 1.00 98.06 68 PRO A C 1
ATOM 544 O O . PRO A 1 68 ? 0.343 4.826 0.205 1.00 98.06 68 PRO A O 1
ATOM 547 N N . SER A 1 69 ? 1.481 6.469 -0.812 1.00 98.25 69 SER A N 1
ATOM 548 C CA . SER A 1 69 ? 0.785 7.555 -0.093 1.00 98.25 69 SER A CA 1
ATOM 549 C C . SER A 1 69 ? -0.702 7.607 -0.416 1.00 98.25 69 SER A C 1
ATOM 551 O O . SER A 1 69 ? -1.523 7.714 0.493 1.00 98.25 69 SER A O 1
ATOM 553 N N . VAL A 1 70 ? -1.068 7.434 -1.688 1.00 98.00 70 VAL A N 1
ATOM 554 C CA . VAL A 1 70 ? -2.467 7.364 -2.130 1.00 98.00 70 VAL A CA 1
ATOM 555 C C . VAL A 1 70 ? -3.182 6.184 -1.473 1.00 98.00 70 VAL A C 1
ATOM 557 O O . VAL A 1 70 ? -4.271 6.363 -0.930 1.00 98.00 70 VAL A O 1
ATOM 560 N N . VAL A 1 71 ? -2.549 5.006 -1.437 1.00 97.75 71 VAL A N 1
ATOM 561 C CA . VAL A 1 71 ? -3.093 3.827 -0.739 1.00 97.75 71 VAL A CA 1
ATOM 562 C C . VAL A 1 71 ? -3.296 4.119 0.752 1.00 97.75 71 VAL A C 1
ATOM 564 O O . VAL A 1 71 ? -4.372 3.865 1.291 1.00 97.75 71 VAL A O 1
ATOM 567 N N . GLY A 1 72 ? -2.300 4.709 1.419 1.00 98.31 72 GLY A N 1
ATOM 568 C CA . GLY A 1 72 ? -2.391 5.075 2.834 1.00 98.31 72 GLY A CA 1
ATOM 569 C C . GLY A 1 72 ? -3.512 6.080 3.122 1.00 98.31 72 GLY A C 1
ATOM 570 O O . GLY A 1 72 ? -4.266 5.902 4.080 1.00 98.31 72 GLY A O 1
ATOM 571 N N . MET A 1 73 ? -3.676 7.097 2.270 1.00 98.56 73 MET A N 1
ATOM 572 C CA . MET A 1 73 ? -4.754 8.084 2.385 1.00 98.56 73 MET A CA 1
ATOM 573 C C . MET A 1 73 ? -6.134 7.437 2.228 1.00 98.56 73 MET A C 1
ATOM 575 O O . MET A 1 73 ? -7.027 7.714 3.029 1.00 98.56 73 MET A O 1
ATOM 579 N N . MET A 1 74 ? -6.302 6.538 1.253 1.00 97.69 74 MET A N 1
ATOM 580 C CA . MET A 1 74 ? -7.555 5.801 1.051 1.00 97.69 74 MET A CA 1
ATOM 581 C C . MET A 1 74 ? -7.892 4.923 2.261 1.00 97.69 74 MET A C 1
ATOM 583 O O . MET A 1 74 ? -9.000 5.000 2.789 1.00 97.69 74 MET A O 1
ATOM 587 N N . LEU A 1 75 ? -6.927 4.138 2.751 1.00 97.69 75 LEU A N 1
ATOM 588 C CA . LEU A 1 75 ? -7.118 3.274 3.921 1.00 97.69 75 LEU A CA 1
ATOM 589 C C . LEU A 1 75 ? -7.448 4.072 5.188 1.00 97.69 75 LEU A C 1
ATOM 591 O O . LEU A 1 75 ? -8.281 3.647 5.987 1.00 97.69 75 LEU A O 1
ATOM 595 N N . GLN A 1 76 ? -6.818 5.235 5.372 1.00 98.31 76 GLN A N 1
ATOM 596 C CA . GLN A 1 76 ? -7.130 6.133 6.480 1.00 98.31 76 GLN A CA 1
ATOM 597 C C . GLN A 1 76 ? -8.550 6.693 6.374 1.00 98.31 76 GLN A C 1
ATOM 599 O O . GLN A 1 76 ? -9.273 6.687 7.369 1.00 98.31 76 GLN A O 1
ATOM 604 N N . ALA A 1 77 ? -8.951 7.152 5.188 1.00 98.19 77 ALA A N 1
ATOM 605 C CA . ALA A 1 77 ? -10.271 7.731 4.957 1.00 98.19 77 ALA A CA 1
ATOM 606 C C . ALA A 1 77 ? -11.411 6.725 5.185 1.00 98.19 77 ALA A C 1
ATOM 608 O O . ALA A 1 77 ? -12.484 7.116 5.635 1.00 98.19 77 ALA A O 1
ATOM 609 N N . LEU A 1 78 ? -11.169 5.435 4.927 1.00 97.69 78 LEU A N 1
ATOM 610 C CA . LEU A 1 78 ? -12.139 4.366 5.176 1.00 97.69 78 LEU A CA 1
ATOM 611 C C . LEU A 1 78 ? -12.430 4.134 6.667 1.00 97.69 78 LEU A C 1
ATOM 613 O O . LEU A 1 78 ? -13.469 3.566 6.986 1.00 97.69 78 LEU A O 1
ATOM 617 N N . ALA A 1 79 ? -11.528 4.540 7.571 1.00 97.12 79 ALA A N 1
ATOM 618 C CA . ALA A 1 79 ? -11.673 4.379 9.022 1.00 97.12 79 ALA A CA 1
ATOM 619 C C . ALA A 1 79 ? -12.068 2.949 9.469 1.00 97.12 79 ALA A C 1
ATOM 621 O O . ALA A 1 79 ? -12.827 2.774 10.424 1.00 97.12 79 ALA A O 1
ATOM 622 N N . LEU A 1 80 ? -11.517 1.934 8.787 1.00 96.44 80 LEU A N 1
ATOM 623 C CA . LEU A 1 80 ? -11.917 0.530 8.927 1.00 96.44 80 LEU A CA 1
ATOM 624 C C . LEU A 1 80 ? -11.847 0.015 10.368 1.00 96.44 80 LEU A C 1
ATOM 626 O O . LEU A 1 80 ? -10.851 0.183 11.084 1.00 96.44 80 LEU A O 1
ATOM 630 N N . ARG A 1 81 ? -12.873 -0.725 10.764 1.00 96.06 81 ARG A N 1
ATOM 631 C CA . ARG A 1 81 ? -12.980 -1.474 12.015 1.00 96.06 81 ARG A CA 1
ATOM 632 C C . ARG A 1 81 ? -12.715 -2.959 11.770 1.00 96.06 81 ARG A C 1
ATOM 634 O O . ARG A 1 81 ? -12.641 -3.422 10.639 1.00 96.06 81 ARG A O 1
ATOM 641 N N . SER A 1 82 ? -12.469 -3.711 12.839 1.00 94.06 82 SER A N 1
ATOM 642 C CA . SER A 1 82 ? -12.153 -5.147 12.742 1.00 94.06 82 SER A CA 1
ATOM 643 C C . SER A 1 82 ? -13.339 -6.013 12.308 1.00 94.06 82 SER A C 1
ATOM 645 O O . SER A 1 82 ? -13.134 -7.152 11.908 1.00 94.06 82 SER A O 1
ATOM 647 N N . ASP A 1 83 ? -14.553 -5.490 12.442 1.00 96.69 83 ASP A N 1
ATOM 648 C CA . ASP A 1 83 ? -15.833 -6.129 12.144 1.00 96.69 83 ASP A CA 1
ATOM 649 C C . ASP A 1 83 ? -16.431 -5.704 10.792 1.00 96.69 83 ASP A C 1
ATOM 651 O O . ASP A 1 83 ? -17.481 -6.211 10.398 1.00 96.69 83 ASP A O 1
ATOM 655 N N . ASP A 1 84 ? -15.753 -4.819 10.056 1.00 97.50 84 ASP A N 1
ATOM 656 C CA . ASP A 1 84 ? -16.208 -4.384 8.738 1.00 97.50 84 ASP A CA 1
ATOM 657 C C . ASP A 1 84 ? -16.051 -5.497 7.693 1.00 97.50 84 ASP A C 1
ATOM 659 O O . ASP A 1 84 ? -15.049 -6.214 7.641 1.00 97.50 84 ASP A O 1
ATOM 663 N N . THR A 1 85 ? -17.029 -5.591 6.793 1.00 97.94 85 THR A N 1
ATOM 664 C CA . THR A 1 85 ? -16.918 -6.373 5.555 1.00 97.94 85 THR A CA 1
ATOM 665 C C . THR A 1 85 ? -16.594 -5.425 4.408 1.00 97.94 85 THR A C 1
ATOM 667 O O . THR A 1 85 ? -17.343 -4.484 4.152 1.00 97.94 85 THR A O 1
ATOM 670 N N . VAL A 1 86 ? -15.482 -5.668 3.714 1.00 96.62 86 VAL A N 1
ATOM 671 C CA . VAL A 1 86 ? -14.959 -4.771 2.674 1.00 96.62 86 VAL A CA 1
ATOM 672 C C . VAL A 1 86 ? -15.077 -5.424 1.300 1.00 96.62 86 VAL A C 1
ATOM 674 O O . VAL A 1 86 ? -14.715 -6.586 1.127 1.00 96.62 86 VAL A O 1
ATOM 677 N N . LEU A 1 87 ? -15.546 -4.654 0.316 1.00 97.44 87 LEU A N 1
ATOM 678 C CA . LEU A 1 87 ? -15.433 -4.984 -1.102 1.00 97.44 87 LEU A CA 1
ATOM 679 C C . LEU A 1 87 ? -14.377 -4.078 -1.734 1.00 97.44 87 LEU A C 1
ATOM 681 O O . LEU A 1 87 ? -14.547 -2.862 -1.787 1.00 97.44 87 LEU A O 1
ATOM 685 N N . GLU A 1 88 ? -13.316 -4.682 -2.252 1.00 95.75 88 GLU A N 1
ATOM 686 C CA . GLU A 1 88 ? -12.357 -4.001 -3.112 1.00 95.75 88 GLU A CA 1
ATOM 687 C C . GLU A 1 88 ? -12.708 -4.280 -4.578 1.00 95.75 88 GLU A C 1
ATOM 689 O O . GLU A 1 88 ? -12.853 -5.432 -4.988 1.00 95.75 88 GLU A O 1
ATOM 694 N N . VAL A 1 89 ? -12.839 -3.223 -5.380 1.00 95.75 89 VAL A N 1
ATOM 695 C CA . VAL A 1 89 ? -13.056 -3.329 -6.827 1.00 95.75 89 VAL A CA 1
ATOM 696 C C . VAL A 1 89 ? -11.814 -2.815 -7.540 1.00 95.75 89 VAL A C 1
ATOM 698 O O . VAL A 1 89 ? -11.438 -1.659 -7.374 1.00 95.75 89 VAL A O 1
ATOM 701 N N . GLY A 1 90 ? -11.200 -3.666 -8.366 1.00 91.19 90 GLY A N 1
ATOM 702 C CA . GLY A 1 90 ? -9.981 -3.314 -9.100 1.00 91.19 90 GLY A CA 1
ATOM 703 C C . GLY A 1 90 ? -8.683 -3.622 -8.348 1.00 91.19 90 GLY A C 1
ATOM 704 O O . GLY A 1 90 ? -7.754 -2.828 -8.407 1.00 91.19 90 GLY A O 1
ATOM 705 N N . THR A 1 91 ? -8.599 -4.791 -7.704 1.00 87.44 91 THR A N 1
ATOM 706 C CA . THR A 1 91 ? -7.469 -5.266 -6.877 1.00 87.44 91 THR A CA 1
ATOM 707 C C . THR A 1 91 ? -6.085 -5.134 -7.524 1.00 87.44 91 THR A C 1
ATOM 709 O O . THR A 1 91 ? -5.086 -4.946 -6.833 1.00 87.44 91 THR A O 1
ATOM 712 N N . GLY A 1 92 ? -5.990 -5.223 -8.856 1.00 89.31 92 GLY A N 1
ATOM 713 C CA . GLY A 1 92 ? -4.727 -5.059 -9.577 1.00 89.31 92 GLY A CA 1
ATOM 714 C C . GLY A 1 92 ? -3.637 -5.992 -9.042 1.00 89.31 92 GLY A C 1
ATOM 715 O O . GLY A 1 92 ? -3.717 -7.205 -9.208 1.00 89.31 92 GLY A O 1
ATOM 716 N N . GLY A 1 93 ? -2.618 -5.416 -8.401 1.00 89.19 93 GLY A N 1
ATOM 717 C CA . GLY A 1 93 ? -1.492 -6.155 -7.830 1.00 89.19 93 GLY A CA 1
ATOM 718 C C . GLY A 1 93 ? -1.807 -6.871 -6.515 1.00 89.19 93 GLY A C 1
ATOM 719 O O . GLY A 1 93 ? -1.027 -7.733 -6.131 1.00 89.19 93 GLY A O 1
ATOM 720 N N . GLY A 1 94 ? -2.916 -6.537 -5.843 1.00 92.50 94 GLY A N 1
ATOM 721 C CA . GLY A 1 94 ? -3.339 -7.127 -4.565 1.00 92.50 94 GLY A CA 1
ATOM 722 C C . GLY A 1 94 ? -2.556 -6.661 -3.336 1.00 92.50 94 GLY A C 1
ATOM 723 O O . GLY A 1 94 ? -2.577 -7.362 -2.326 1.00 92.50 94 GLY A O 1
ATOM 724 N N . TYR A 1 95 ? -1.836 -5.539 -3.453 1.00 95.75 95 TYR A N 1
ATOM 725 C CA . TYR A 1 95 ? -1.135 -4.874 -2.347 1.00 95.75 95 TYR A CA 1
ATOM 726 C C . TYR A 1 95 ? -2.113 -4.095 -1.473 1.00 95.75 95 TYR A C 1
ATOM 728 O O . TYR A 1 95 ? -2.059 -4.295 -0.237 1.00 95.75 95 TYR A O 1
#

Sequence (95 aa):
MKTQQDAYTMARHQMVDEMILANGVTSPRVLEAMRRVPRHLFVAKYLRGMAYEDYTLPLGSGQWMLAPSVVGMMLQALALRSDDTVLEVGTGGGY

pLDDT: mean 94.55, std 8.04, range [53.25, 98.62]

Nearest PDB structures (foldseek):
  8qby-assembly1_t  TM=9.574E-01  e=7.692E-05  Paracoccus denitrificans PD1222
  2yxe-assembly1_B  TM=9.396E-01  e=1.599E-04  Methanocaldococcus jannaschii DSM 2661
  4o29-assembly1_A  TM=9.503E-01  e=2.943E-04  Pyrobaculum aerophilum str. IM2
  3lbf-assembly3_C  TM=9.411E-01  e=3.993E-04  Escherichia coli K-12
  1jg3-assembly1_A  TM=9.379E-01  e=9.378E-04  Pyrococcus furiosus

Mean predicted aligned error: 3.3 Å